Protein AF-A0A935NGC7-F1 (afdb_monomer)

Nearest PDB structures (foldseek):
  4u3q-assembly1_A  TM=6.939E-01  e=1.570E-02  Treponema pallidum subsp. pallidum str. Nichols
  1bj7-assembly1_A  TM=5.584E-01  e=5.038E-03  Bos taurus
  4ki3-assembly1_D  TM=4.157E-01  e=8.021E-03  Yersinia pestis biovar Medievalis str. Harbin 35
  1ftp-assembly1_B  TM=4.374E-01  e=3.308E-01  Schistocerca gregaria
  4o49-assembly1_A  TM=3.719E-01  e=2.481E+00  Actinobacillus pleuropneumoniae

pLDDT: mean 74.49, std 17.51, range [34.44, 94.75]

Secondary structure (DSSP, 8-state):
--HHHHHHHHHGGG---TTS----S---HHHHHHHH-EEEEEEEEEEEEETTEEEEEEEEEEEEEE-TTSEEEEEETTS-EEEEEEEEETTTEEEEEESS-EEEEEEEEE-SSEEEEEEEEEETTEEEEEEEEEEE-

Sequence (137 aa):
MTRILILALLLTLFACKKDDCHIDEVPNYTTFKENIIGSWVFNENRKDYEDGVLDQEYNFSGTVIFDSNNIFKIIYTKKDTMKGKWFHQYNPQIVLVDFSNFFVFTVLENSKERQEWFFEDTDFGEHSKYKWVLTKQ

Mean predicted aligned error: 10.27 Å

Foldseek 3Di:
DPPVVVVVVVLVPPPDPPVVDPAPDDDPVVVQLVLQAAKKKKWKWKFKDALNHTDDIDIWIFMWHAHPVQKIWTQTPVGDIFIFGWDADPRGKIWTDTVVDTFIWHWPDTDSFWTKIWGWDDDDRMIMIMIMIIGHD

Radius of gyration: 15.29 Å; Cα contacts (8 Å, |Δi|>4): 260; chains: 1; bounding box: 33×36×35 Å

Structure (mmCIF, N/CA/C/O backbone):
data_AF-A0A935NGC7-F1
#
_entry.id   AF-A0A935NGC7-F1
#
loop_
_atom_site.group_PDB
_atom_site.id
_atom_site.type_symbol
_atom_site.label_atom_id
_atom_site.label_alt_id
_atom_site.label_comp_id
_atom_site.label_asym_id
_atom_site.label_entity_id
_atom_site.label_seq_id
_atom_site.pdbx_PDB_ins_code
_atom_site.Cartn_x
_atom_site.Cartn_y
_atom_site.Cartn_z
_atom_site.occupancy
_atom_site.B_iso_or_equiv
_atom_site.auth_seq_id
_atom_site.auth_comp_id
_atom_site.auth_asym_id
_atom_site.auth_atom_id
_atom_site.pdbx_PDB_model_num
ATOM 1 N N . MET A 1 1 ? -14.952 -23.008 -10.725 1.00 43.03 1 MET A N 1
ATOM 2 C CA . MET A 1 1 ? -14.456 -22.945 -9.327 1.00 43.03 1 MET A CA 1
ATOM 3 C C . MET A 1 1 ? -12.928 -23.094 -9.207 1.00 43.03 1 MET A C 1
ATOM 5 O O . MET A 1 1 ? -12.424 -23.265 -8.110 1.00 43.03 1 MET A O 1
ATOM 9 N N . THR A 1 2 ? -12.166 -22.944 -10.297 1.00 40.94 2 THR A N 1
ATOM 10 C CA . THR A 1 2 ? -10.718 -23.244 -10.354 1.00 40.94 2 THR A CA 1
ATOM 11 C C . THR A 1 2 ? -9.797 -22.040 -10.105 1.00 40.94 2 THR A C 1
ATOM 13 O O . THR A 1 2 ? -8.605 -22.221 -9.898 1.00 40.94 2 THR A O 1
ATOM 16 N N . ARG A 1 3 ? -10.326 -20.805 -10.096 1.00 39.16 3 ARG A N 1
ATOM 17 C CA . ARG A 1 3 ? -9.512 -19.575 -9.974 1.00 39.16 3 ARG A CA 1
ATOM 18 C C . ARG A 1 3 ? -9.018 -19.283 -8.550 1.00 39.16 3 ARG A C 1
ATOM 20 O O . ARG A 1 3 ? -7.966 -18.685 -8.392 1.00 39.16 3 ARG A O 1
ATOM 27 N N . ILE A 1 4 ? -9.739 -19.735 -7.522 1.00 45.81 4 ILE A N 1
ATOM 28 C CA . ILE A 1 4 ? -9.380 -19.476 -6.114 1.00 45.81 4 ILE A CA 1
ATOM 29 C C . ILE A 1 4 ? -8.209 -20.368 -5.666 1.00 45.81 4 ILE A C 1
ATOM 31 O O . ILE A 1 4 ? -7.369 -19.933 -4.886 1.00 45.81 4 ILE A O 1
ATOM 35 N N . LEU A 1 5 ? -8.113 -21.593 -6.201 1.00 35.09 5 LEU A N 1
ATOM 36 C CA . LEU A 1 5 ? -7.055 -22.538 -5.827 1.00 35.09 5 LEU A CA 1
ATOM 37 C C . LEU A 1 5 ? -5.669 -22.102 -6.325 1.00 35.09 5 LEU A C 1
ATOM 39 O O . LEU A 1 5 ? -4.689 -22.267 -5.611 1.00 35.09 5 LEU A O 1
ATOM 43 N N . ILE A 1 6 ? -5.596 -21.519 -7.526 1.00 44.41 6 ILE A N 1
ATOM 44 C CA . ILE A 1 6 ? -4.336 -21.015 -8.100 1.00 44.41 6 ILE A CA 1
ATOM 45 C C . ILE A 1 6 ? -3.842 -19.796 -7.309 1.00 44.41 6 ILE A C 1
ATOM 47 O O . ILE A 1 6 ? -2.649 -19.683 -7.044 1.00 44.41 6 ILE A O 1
ATOM 51 N N . LEU A 1 7 ? -4.769 -18.942 -6.853 1.00 41.34 7 LEU A N 1
ATOM 52 C CA . LEU A 1 7 ? -4.454 -17.792 -6.004 1.00 41.34 7 LEU A CA 1
ATOM 53 C C . LEU A 1 7 ? -3.811 -18.235 -4.679 1.00 41.34 7 LEU A C 1
ATOM 55 O O . LEU A 1 7 ? -2.799 -17.681 -4.275 1.00 41.34 7 LEU A O 1
ATOM 59 N N . ALA A 1 8 ? -4.356 -19.272 -4.032 1.00 41.12 8 ALA A N 1
ATOM 60 C CA . ALA A 1 8 ? -3.799 -19.822 -2.794 1.00 41.12 8 ALA A CA 1
ATOM 61 C C . ALA A 1 8 ? -2.410 -20.457 -2.986 1.00 41.12 8 ALA A C 1
ATOM 63 O O . ALA A 1 8 ? -1.562 -20.363 -2.100 1.00 41.12 8 ALA A O 1
ATOM 64 N N . LEU A 1 9 ? -2.169 -21.086 -4.141 1.00 34.44 9 LEU A N 1
ATOM 65 C CA . LEU A 1 9 ? -0.903 -21.755 -4.439 1.00 34.44 9 LEU A CA 1
ATOM 66 C C . LEU A 1 9 ? 0.236 -20.751 -4.696 1.00 34.44 9 LEU A C 1
ATOM 68 O O . LEU A 1 9 ? 1.342 -20.946 -4.197 1.00 34.44 9 LEU A O 1
ATOM 72 N N . LEU A 1 10 ? -0.044 -19.653 -5.409 1.00 46.22 10 LEU A N 1
ATOM 73 C CA . LEU A 1 10 ? 0.927 -18.580 -5.670 1.00 46.22 10 LEU A CA 1
ATOM 74 C C . LEU A 1 10 ? 1.367 -17.864 -4.391 1.00 46.22 10 LEU A C 1
ATOM 76 O O . LEU A 1 10 ? 2.543 -17.545 -4.249 1.00 46.22 10 LEU A O 1
ATOM 80 N N . LEU A 1 11 ? 0.456 -17.693 -3.428 1.00 45.00 11 LEU A N 1
ATOM 81 C CA . LEU A 1 11 ? 0.783 -17.101 -2.132 1.00 45.00 11 LEU A CA 1
ATOM 82 C C . LEU A 1 11 ? 1.897 -17.911 -1.441 1.00 45.00 11 LEU A C 1
ATOM 84 O O . LEU A 1 11 ? 2.874 -17.341 -0.970 1.00 45.00 11 LEU A O 1
ATOM 88 N N . THR A 1 12 ? 1.851 -19.244 -1.454 1.00 44.91 12 THR A N 1
ATOM 89 C CA . THR A 1 12 ? 2.867 -20.054 -0.751 1.00 44.91 12 THR A CA 1
ATOM 90 C C . THR A 1 12 ? 4.290 -19.984 -1.326 1.00 44.91 12 THR A C 1
ATOM 92 O O . THR A 1 12 ? 5.226 -20.380 -0.634 1.00 44.91 12 THR A O 1
ATOM 95 N N . LEU A 1 13 ? 4.482 -19.471 -2.549 1.00 42.22 13 LEU A N 1
ATOM 96 C CA . LEU A 1 13 ? 5.776 -19.491 -3.246 1.00 42.22 13 LEU A CA 1
ATOM 97 C C . LEU A 1 13 ? 6.674 -18.270 -2.971 1.00 42.22 13 LEU A C 1
ATOM 99 O O . LEU A 1 13 ? 7.859 -18.329 -3.280 1.00 42.22 13 LEU A O 1
ATOM 103 N N . PHE A 1 14 ? 6.157 -17.211 -2.336 1.00 47.59 14 PHE A N 1
ATOM 104 C CA . PHE A 1 14 ? 6.915 -15.985 -2.019 1.00 47.59 14 PHE A CA 1
ATOM 105 C C . PHE A 1 14 ? 7.267 -15.829 -0.531 1.00 47.59 14 PHE A C 1
ATOM 107 O O . PHE A 1 14 ? 7.637 -14.745 -0.076 1.00 47.59 14 PHE A O 1
ATOM 114 N N . ALA A 1 15 ? 7.182 -16.914 0.244 1.00 45.06 15 ALA A N 1
ATOM 115 C CA . ALA A 1 15 ? 7.689 -16.932 1.610 1.00 45.06 15 ALA A CA 1
ATOM 116 C C . ALA A 1 15 ? 9.226 -16.894 1.577 1.00 45.06 15 ALA A C 1
ATOM 118 O O . ALA A 1 15 ? 9.885 -17.901 1.310 1.00 45.06 15 ALA A O 1
ATOM 119 N N . CYS A 1 16 ? 9.789 -15.710 1.815 1.00 43.09 16 CYS A N 1
ATOM 120 C CA . CYS A 1 16 ? 11.228 -15.513 1.913 1.00 43.09 16 CYS A CA 1
ATOM 121 C C . CYS A 1 16 ? 11.820 -16.454 2.978 1.00 43.09 16 CYS A C 1
ATOM 123 O O . CYS A 1 16 ? 11.224 -16.666 4.042 1.00 43.09 16 CYS A O 1
ATOM 125 N N . LYS A 1 17 ? 12.982 -17.054 2.696 1.00 44.19 17 LYS A N 1
ATOM 126 C CA . LYS A 1 17 ? 13.678 -17.884 3.683 1.00 44.19 17 LYS A CA 1
ATOM 127 C C . LYS A 1 17 ? 14.135 -16.990 4.833 1.00 44.19 17 LYS A C 1
ATOM 129 O O . LYS A 1 17 ? 14.710 -15.930 4.624 1.00 44.19 17 LYS A O 1
ATOM 134 N N . LYS A 1 18 ? 13.890 -17.479 6.047 1.00 40.38 18 LYS A N 1
ATOM 135 C CA . LYS A 1 18 ? 14.166 -16.844 7.343 1.00 40.38 18 LYS A CA 1
ATOM 136 C C . LYS A 1 18 ? 15.554 -16.188 7.465 1.00 40.38 18 LYS A C 1
ATOM 138 O O . LYS A 1 18 ? 15.693 -15.245 8.232 1.00 40.38 18 LYS A O 1
ATOM 143 N N . ASP A 1 19 ? 16.545 -16.668 6.720 1.00 44.75 19 ASP A N 1
ATOM 144 C CA . ASP A 1 19 ? 17.936 -16.219 6.829 1.00 44.75 19 ASP A CA 1
ATOM 145 C C . ASP 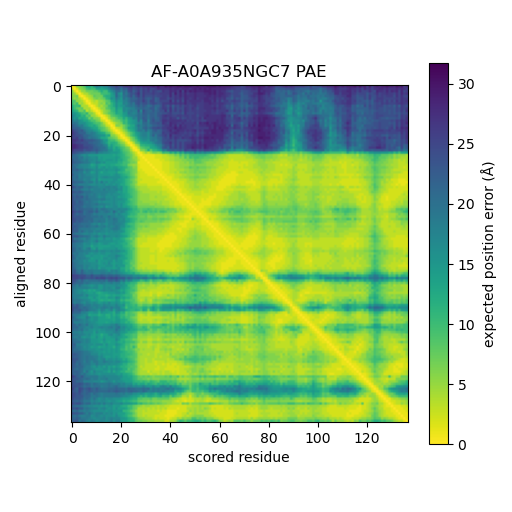A 1 19 ? 18.259 -14.958 5.993 1.00 44.75 19 ASP A C 1
ATOM 147 O O . ASP A 1 19 ? 19.254 -14.301 6.281 1.00 44.75 19 ASP A O 1
ATOM 151 N N . ASP A 1 20 ? 17.402 -14.563 5.037 1.00 46.78 20 ASP A N 1
ATOM 152 C CA . ASP A 1 20 ? 17.581 -13.358 4.194 1.00 46.78 20 ASP A CA 1
ATOM 153 C C . ASP A 1 20 ? 16.704 -12.166 4.634 1.00 46.78 20 ASP A C 1
ATOM 155 O O . ASP A 1 20 ? 16.739 -11.085 4.045 1.00 46.78 20 ASP A O 1
ATOM 159 N N . CYS A 1 21 ? 15.900 -12.338 5.685 1.00 44.06 21 CYS A N 1
ATOM 160 C CA . CYS A 1 21 ? 15.044 -11.294 6.241 1.00 44.06 21 CYS A CA 1
ATOM 161 C C . CYS A 1 21 ? 15.424 -11.027 7.699 1.00 44.06 21 CYS A C 1
ATOM 163 O O . CYS A 1 21 ? 14.985 -11.731 8.605 1.00 44.06 21 CYS A O 1
ATOM 165 N N . HIS A 1 22 ? 16.203 -9.969 7.945 1.00 41.62 22 HIS A N 1
ATOM 166 C CA . HIS A 1 22 ? 16.249 -9.333 9.265 1.00 41.62 22 HIS A CA 1
ATOM 167 C C . HIS A 1 22 ? 14.917 -8.627 9.512 1.00 41.62 22 HIS A C 1
ATOM 169 O O . HIS A 1 22 ? 14.774 -7.429 9.289 1.00 41.62 22 HIS A O 1
ATOM 175 N N . ILE A 1 23 ? 13.911 -9.402 9.897 1.00 48.84 23 ILE A N 1
ATOM 176 C CA . ILE A 1 23 ? 12.594 -8.897 10.250 1.00 48.84 23 ILE A CA 1
ATOM 177 C C . ILE A 1 23 ? 12.283 -9.465 11.626 1.00 48.84 23 ILE A C 1
ATOM 179 O O . ILE A 1 23 ? 12.020 -10.661 11.778 1.00 48.84 23 ILE A O 1
ATOM 183 N N . ASP A 1 24 ? 12.390 -8.586 12.619 1.00 43.50 24 ASP A N 1
ATOM 184 C CA . ASP A 1 24 ? 12.021 -8.854 14.000 1.00 43.50 24 ASP A CA 1
ATOM 185 C C . ASP A 1 24 ? 10.595 -9.421 14.088 1.00 43.50 24 ASP A C 1
ATOM 187 O O . ASP A 1 24 ? 9.710 -9.146 13.274 1.00 43.50 24 ASP A O 1
ATOM 191 N N . GLU A 1 25 ? 10.418 -10.280 15.082 1.00 47.66 25 GLU A N 1
ATOM 192 C CA . GLU A 1 25 ? 9.278 -11.154 15.315 1.00 47.66 25 GLU A CA 1
ATOM 193 C C . GLU A 1 25 ? 7.901 -10.495 15.088 1.00 47.66 25 GLU A C 1
ATOM 195 O O . GLU A 1 25 ? 7.571 -9.460 15.658 1.00 47.66 25 GLU A O 1
ATOM 200 N N . VAL A 1 26 ? 7.091 -11.169 14.261 1.00 50.06 26 VAL A N 1
ATOM 201 C CA . VAL A 1 26 ? 5.620 -11.126 14.143 1.00 50.06 26 VAL A CA 1
ATOM 202 C C . VAL A 1 26 ? 4.950 -9.882 14.774 1.00 50.06 26 VAL A C 1
ATOM 204 O O . VAL A 1 26 ? 4.563 -9.921 15.948 1.00 50.06 26 VAL A O 1
ATOM 207 N N . PRO A 1 27 ? 4.660 -8.807 14.016 1.00 56.34 27 PRO A N 1
ATOM 208 C CA . PRO A 1 27 ? 3.641 -7.864 14.456 1.00 56.34 27 PRO A CA 1
ATOM 209 C C . PRO A 1 27 ? 2.312 -8.618 14.605 1.00 56.34 27 PRO A C 1
ATOM 211 O O . PRO A 1 27 ? 1.845 -9.267 13.669 1.00 56.34 27 PR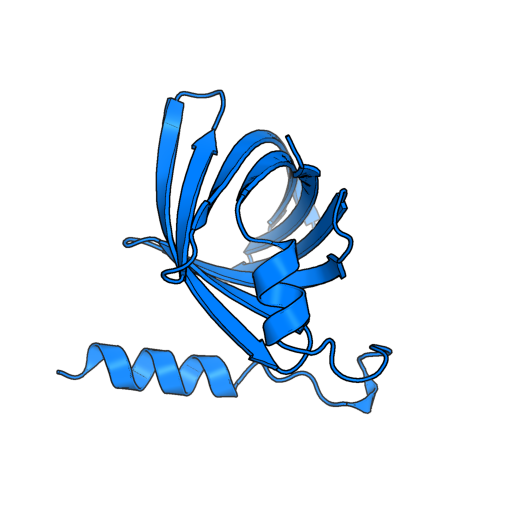O A O 1
ATOM 214 N N . ASN A 1 28 ? 1.698 -8.551 15.790 1.00 72.56 28 ASN A N 1
ATOM 215 C CA . ASN A 1 28 ? 0.363 -9.096 16.039 1.00 72.56 28 ASN A CA 1
ATOM 216 C C . ASN A 1 28 ? -0.595 -8.621 14.929 1.00 72.56 28 ASN A C 1
ATOM 218 O O . ASN A 1 28 ? -0.851 -7.420 14.818 1.00 72.56 28 ASN A O 1
ATOM 222 N N . TYR A 1 29 ? -1.121 -9.551 14.119 1.00 74.75 29 TYR A N 1
ATOM 223 C CA . TYR A 1 29 ? -1.992 -9.231 12.981 1.00 74.75 29 TYR A CA 1
ATOM 224 C C . TYR A 1 29 ? -3.178 -8.348 13.388 1.00 74.75 29 TYR A C 1
ATOM 226 O O . TYR A 1 29 ? -3.561 -7.451 12.641 1.00 74.75 29 TYR A O 1
ATOM 234 N N . THR A 1 30 ? -3.725 -8.549 14.588 1.00 80.06 30 THR A N 1
ATOM 235 C CA . THR A 1 30 ? -4.821 -7.733 15.119 1.00 80.06 30 THR A CA 1
ATOM 236 C C . THR A 1 30 ? -4.381 -6.286 15.326 1.00 80.06 30 THR A C 1
ATOM 238 O O . THR A 1 30 ? -5.023 -5.378 14.809 1.00 80.06 30 THR A O 1
ATOM 241 N N . THR A 1 31 ? -3.247 -6.063 15.994 1.00 80.19 31 THR A N 1
ATOM 242 C CA . THR A 1 31 ? -2.681 -4.719 16.204 1.00 80.19 31 THR A CA 1
ATOM 243 C C . THR A 1 31 ? -2.309 -4.054 14.881 1.00 80.19 31 THR A C 1
ATOM 245 O O . THR A 1 31 ? -2.570 -2.871 14.682 1.00 80.19 31 THR A O 1
ATOM 248 N N . PHE A 1 32 ? -1.738 -4.817 13.946 1.00 80.62 32 PHE A N 1
ATOM 249 C CA . PHE A 1 32 ? -1.465 -4.340 12.595 1.00 80.62 32 PHE A CA 1
ATOM 250 C C . PHE A 1 32 ? -2.756 -3.881 11.900 1.00 80.62 32 PHE A C 1
ATOM 252 O O . PHE A 1 32 ? -2.838 -2.745 11.436 1.00 80.62 32 PHE A O 1
ATOM 259 N N . LYS A 1 33 ? -3.785 -4.736 11.884 1.00 83.06 33 LYS A N 1
ATOM 260 C CA . LYS A 1 33 ? -5.080 -4.445 11.263 1.00 83.06 33 LYS A CA 1
ATOM 261 C C . LYS A 1 33 ? -5.724 -3.198 11.869 1.00 83.06 33 LYS A C 1
ATOM 263 O O . LYS A 1 33 ? -6.202 -2.344 11.130 1.00 83.06 33 LYS A O 1
ATOM 268 N N . GLU A 1 34 ? -5.715 -3.073 13.192 1.00 86.31 34 GLU A N 1
ATOM 269 C CA . GLU A 1 34 ? -6.230 -1.895 13.896 1.00 86.31 34 GLU A CA 1
ATOM 270 C C . GLU A 1 34 ? -5.479 -0.615 13.518 1.00 86.31 34 GLU A C 1
ATOM 272 O O . GLU A 1 34 ? -6.105 0.430 13.329 1.00 86.31 34 GLU A O 1
ATOM 277 N N . ASN A 1 35 ? -4.155 -0.690 13.362 1.00 87.00 35 ASN A N 1
ATOM 278 C CA . ASN A 1 35 ? -3.357 0.466 12.976 1.00 87.00 35 ASN A CA 1
ATOM 279 C C . ASN A 1 35 ? -3.694 0.935 11.562 1.00 87.00 35 ASN A C 1
ATOM 281 O O . ASN A 1 35 ? -3.878 2.139 11.378 1.00 87.00 35 ASN A O 1
ATOM 285 N N . ILE A 1 36 ? -3.816 0.018 10.595 1.00 86.38 36 ILE A N 1
ATOM 286 C CA . ILE A 1 36 ? -3.991 0.379 9.181 1.00 86.38 36 ILE A CA 1
ATOM 287 C C . ILE A 1 36 ? -5.410 0.801 8.799 1.00 86.38 36 ILE A C 1
ATOM 289 O O . ILE A 1 36 ? -5.573 1.502 7.803 1.00 86.38 36 ILE A O 1
ATOM 293 N N . ILE A 1 37 ? -6.440 0.427 9.563 1.00 90.81 37 ILE A N 1
ATOM 294 C CA . ILE A 1 37 ? -7.812 0.875 9.285 1.00 90.81 37 ILE A CA 1
ATOM 295 C C . ILE A 1 37 ? -7.876 2.407 9.357 1.00 90.81 37 ILE A C 1
ATOM 297 O O . ILE A 1 37 ? -7.423 3.027 10.326 1.00 90.81 37 ILE A O 1
ATOM 301 N N . GLY A 1 38 ? -8.460 3.020 8.328 1.00 92.69 38 GLY A N 1
ATOM 302 C CA . GLY A 1 38 ? -8.621 4.467 8.223 1.00 92.69 38 GLY A CA 1
ATOM 303 C C . GLY A 1 38 ? -8.313 5.022 6.836 1.00 92.69 38 GLY A C 1
ATOM 304 O O . GLY A 1 38 ? -8.150 4.281 5.865 1.00 92.69 38 GLY A O 1
ATOM 305 N N . SER A 1 39 ? -8.263 6.352 6.767 1.00 94.50 39 SER A N 1
ATOM 306 C CA . SER A 1 39 ? -7.880 7.112 5.578 1.00 94.50 39 SER A CA 1
ATOM 307 C C . SER A 1 39 ? -6.421 7.539 5.686 1.00 94.50 39 SER A C 1
ATOM 309 O O . SER A 1 39 ? -5.993 8.049 6.724 1.00 94.50 39 SER A O 1
ATOM 311 N N . TRP A 1 40 ? -5.671 7.341 4.609 1.00 94.75 40 TRP A N 1
ATOM 312 C CA . TRP A 1 40 ? -4.250 7.641 4.525 1.00 94.75 40 TRP A CA 1
ATOM 313 C C . TRP A 1 40 ? -3.967 8.443 3.271 1.00 94.75 40 TRP A C 1
ATOM 315 O O . TRP A 1 40 ? -4.444 8.101 2.189 1.00 94.75 40 TRP A O 1
ATOM 325 N N . VAL A 1 41 ? -3.141 9.473 3.395 1.00 94.25 41 VAL A N 1
ATOM 326 C CA . VAL A 1 41 ? -2.503 10.089 2.231 1.00 94.25 41 VAL A CA 1
ATOM 327 C C . VAL A 1 41 ? -1.276 9.261 1.896 1.00 94.25 41 VAL A C 1
ATOM 329 O O . VAL A 1 41 ? -0.478 8.980 2.788 1.00 94.25 41 VAL A O 1
ATOM 332 N N . PHE A 1 42 ? -1.121 8.878 0.632 1.00 91.44 42 PHE A N 1
ATOM 333 C CA . PHE A 1 42 ? 0.079 8.192 0.168 1.00 91.44 42 PHE A CA 1
ATOM 334 C C . PHE A 1 42 ? 0.857 9.062 -0.809 1.00 91.44 42 PHE A C 1
ATOM 336 O O . PHE A 1 42 ? 0.275 9.770 -1.636 1.00 91.44 42 PHE A O 1
ATOM 343 N N . ASN A 1 43 ? 2.177 8.964 -0.712 1.00 90.94 43 ASN A N 1
ATOM 344 C CA . ASN A 1 43 ? 3.100 9.374 -1.757 1.00 90.94 43 ASN A CA 1
ATOM 345 C C . ASN A 1 43 ? 3.836 8.131 -2.244 1.00 90.94 43 ASN A C 1
ATOM 347 O O . ASN A 1 43 ? 4.352 7.355 -1.438 1.00 90.94 43 ASN A O 1
ATOM 351 N N . GLU A 1 44 ? 3.862 7.955 -3.555 1.00 87.50 44 GLU A N 1
ATOM 352 C CA . GLU A 1 44 ? 4.485 6.834 -4.239 1.00 87.50 44 GLU A CA 1
ATOM 353 C C . GLU A 1 44 ? 5.584 7.355 -5.152 1.00 87.50 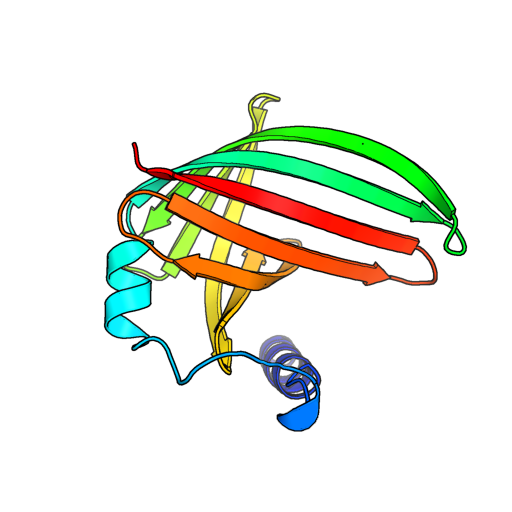44 GLU A C 1
ATOM 3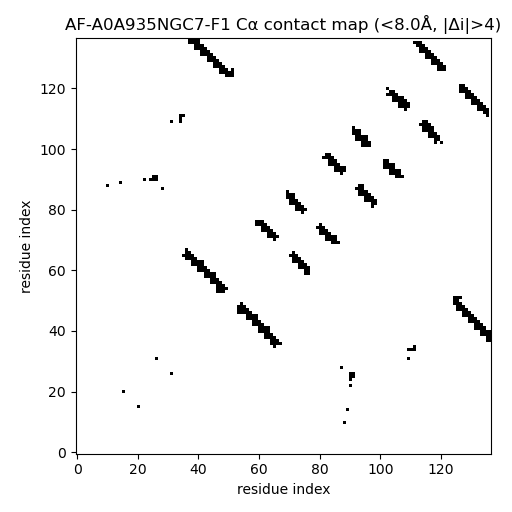55 O O . GLU A 1 44 ? 5.353 8.234 -5.985 1.00 87.50 44 GLU A O 1
ATOM 360 N N . ASN A 1 45 ? 6.761 6.760 -5.014 1.00 87.44 45 ASN A N 1
ATOM 361 C CA . ASN A 1 45 ? 7.817 6.852 -6.005 1.00 87.44 45 ASN A CA 1
ATOM 362 C C . ASN A 1 45 ? 7.942 5.484 -6.680 1.00 87.44 45 ASN A C 1
ATOM 364 O O . ASN A 1 45 ? 8.216 4.492 -5.999 1.00 87.44 45 ASN A O 1
ATOM 368 N N . ARG A 1 46 ? 7.682 5.453 -7.987 1.00 88.00 46 ARG A N 1
ATOM 369 C CA .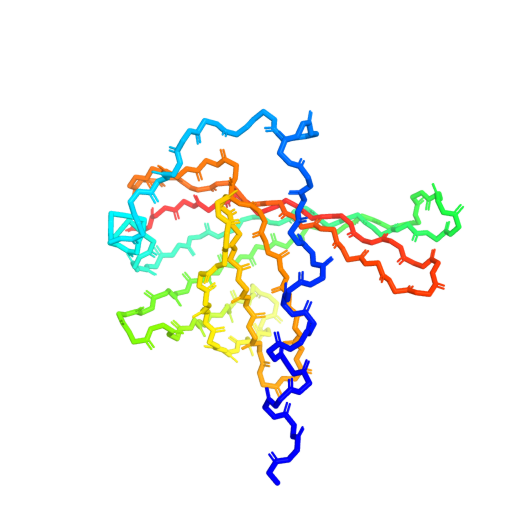 ARG A 1 46 ? 7.728 4.273 -8.852 1.00 88.00 46 ARG A CA 1
ATOM 370 C C . ARG A 1 46 ? 8.942 4.378 -9.759 1.00 88.00 46 ARG A C 1
ATOM 372 O O . ARG A 1 46 ? 9.122 5.406 -10.408 1.00 88.00 46 ARG A O 1
ATOM 379 N N . LYS A 1 47 ? 9.728 3.312 -9.830 1.00 88.00 47 LYS A N 1
ATOM 380 C CA . LYS A 1 47 ? 10.884 3.183 -10.714 1.00 88.00 47 LYS A CA 1
ATOM 381 C C . LYS A 1 47 ? 10.732 1.934 -11.556 1.00 88.00 47 LYS A C 1
ATOM 383 O O . LYS A 1 47 ? 10.713 0.840 -10.994 1.00 88.00 47 LYS A O 1
ATOM 388 N N . ASP A 1 48 ? 10.677 2.115 -12.864 1.00 87.94 48 ASP A N 1
ATOM 389 C CA . ASP A 1 48 ? 10.510 1.038 -13.830 1.00 87.94 48 ASP A CA 1
ATOM 390 C C . ASP A 1 48 ? 11.853 0.784 -14.506 1.00 87.94 48 ASP A C 1
ATOM 392 O O . ASP A 1 48 ? 12.545 1.713 -14.932 1.00 87.94 48 ASP A O 1
ATOM 396 N N . TYR A 1 49 ? 12.240 -0.483 -14.542 1.00 85.25 49 TYR A N 1
ATOM 397 C CA . TYR A 1 49 ? 13.504 -0.952 -15.073 1.00 85.25 49 TYR A CA 1
ATOM 398 C C . TYR A 1 49 ? 13.240 -1.904 -16.235 1.00 85.25 49 TYR A C 1
ATOM 400 O O . TYR A 1 49 ? 12.465 -2.849 -16.091 1.00 85.25 49 TYR A O 1
ATOM 408 N N . GLU A 1 50 ? 13.947 -1.694 -17.339 1.00 86.75 50 GLU A N 1
ATOM 409 C CA . GLU A 1 50 ? 13.972 -2.574 -18.507 1.00 86.75 50 GLU A CA 1
ATOM 410 C C . GLU A 1 50 ? 15.390 -3.149 -18.624 1.00 86.75 50 GLU A C 1
ATOM 412 O O . GLU A 1 50 ? 16.378 -2.416 -18.516 1.00 86.75 50 GLU A O 1
ATOM 417 N N . ASP A 1 51 ? 15.515 -4.476 -18.730 1.00 85.38 51 ASP A N 1
ATOM 418 C CA . ASP A 1 51 ? 16.807 -5.185 -18.770 1.00 85.38 51 ASP A CA 1
ATOM 419 C C . ASP A 1 51 ? 17.766 -4.822 -17.609 1.00 85.38 51 ASP A C 1
ATOM 421 O O . ASP A 1 51 ? 18.994 -4.825 -17.734 1.00 85.38 51 ASP A O 1
ATOM 425 N N . GLY A 1 52 ? 17.201 -4.498 -16.440 1.00 81.50 52 GLY A N 1
ATOM 426 C CA . GLY A 1 52 ? 17.946 -4.117 -15.236 1.00 81.50 52 GLY A CA 1
ATOM 427 C C . GLY A 1 52 ? 18.475 -2.676 -15.225 1.00 81.50 52 GLY A C 1
ATOM 428 O O . GLY A 1 52 ? 19.154 -2.285 -14.271 1.00 81.50 52 GLY A O 1
ATOM 429 N N . VAL A 1 53 ? 18.154 -1.869 -16.237 1.00 86.12 53 VAL A N 1
ATOM 430 C CA . VAL A 1 53 ? 18.485 -0.441 -16.314 1.00 86.12 53 VAL A CA 1
ATOM 431 C C . VAL A 1 53 ? 17.240 0.379 -15.993 1.00 86.12 53 VAL A C 1
ATOM 433 O O . VAL A 1 53 ? 16.151 0.045 -16.440 1.00 86.12 53 VAL A O 1
ATOM 436 N N . LEU A 1 54 ? 17.386 1.444 -15.195 1.00 88.06 54 LEU A N 1
ATOM 437 C CA . LEU A 1 54 ? 16.277 2.357 -14.903 1.00 88.06 54 LEU A CA 1
ATOM 438 C C . LEU A 1 54 ? 15.833 3.032 -16.204 1.00 88.06 54 LEU A C 1
ATOM 440 O O . LEU A 1 54 ? 16.600 3.818 -16.761 1.00 88.06 54 LEU A O 1
ATOM 444 N N . ASP A 1 55 ? 14.611 2.747 -16.639 1.00 90.69 55 ASP A N 1
ATOM 445 C CA . ASP A 1 55 ? 14.006 3.363 -17.817 1.00 90.69 55 ASP A CA 1
ATOM 446 C C . ASP A 1 55 ? 13.226 4.620 -17.409 1.00 90.69 55 ASP A C 1
ATOM 448 O O . ASP A 1 55 ? 13.476 5.720 -17.907 1.00 90.69 55 ASP A O 1
ATOM 452 N N . GLN A 1 56 ? 12.320 4.493 -16.431 1.00 89.44 56 GLN A N 1
ATOM 453 C CA . GLN A 1 56 ? 11.385 5.560 -16.063 1.00 89.44 56 GLN A CA 1
ATOM 454 C C . GLN A 1 56 ? 11.222 5.715 -14.549 1.00 89.44 56 GLN A C 1
ATOM 456 O O . GLN A 1 56 ? 11.281 4.756 -13.782 1.00 89.44 56 GLN A O 1
ATOM 461 N N . GLU A 1 57 ? 10.968 6.952 -14.111 1.00 91.56 57 GLU A N 1
ATOM 462 C CA . GLU A 1 57 ? 10.626 7.276 -12.725 1.00 91.56 57 GLU A CA 1
ATOM 463 C C . GLU A 1 57 ? 9.368 8.148 -12.674 1.00 91.56 57 GLU A C 1
ATOM 465 O O . GLU A 1 57 ? 9.253 9.171 -13.355 1.00 91.56 57 GLU A O 1
ATOM 470 N N . TYR A 1 58 ? 8.427 7.751 -11.824 1.00 87.69 58 TYR A N 1
ATOM 471 C CA . TYR A 1 58 ? 7.138 8.400 -11.656 1.00 87.69 58 TYR A CA 1
ATOM 472 C C . TYR A 1 58 ? 6.884 8.744 -10.196 1.00 87.69 58 TYR A C 1
ATOM 474 O O . TYR A 1 58 ? 7.238 8.001 -9.283 1.00 87.69 58 TYR A O 1
ATOM 482 N N . ASN A 1 59 ? 6.197 9.864 -9.983 1.00 89.19 59 ASN A N 1
ATOM 483 C CA . ASN A 1 59 ? 5.713 10.258 -8.668 1.00 89.19 59 ASN A CA 1
ATOM 484 C C . ASN A 1 59 ? 4.188 10.334 -8.696 1.00 89.19 59 ASN A C 1
ATOM 486 O O . ASN A 1 59 ? 3.603 11.069 -9.501 1.00 89.19 59 ASN A O 1
ATOM 490 N N . PHE A 1 60 ? 3.553 9.583 -7.802 1.00 87.12 60 PHE A N 1
ATOM 491 C CA . PHE A 1 60 ? 2.111 9.585 -7.613 1.00 87.12 60 PHE A CA 1
ATOM 492 C C . PHE A 1 60 ? 1.768 9.992 -6.188 1.00 87.12 60 PHE A C 1
ATOM 494 O O . PHE A 1 60 ? 2.536 9.810 -5.245 1.00 87.12 60 PHE A O 1
ATOM 501 N N . SER A 1 61 ? 0.577 10.549 -6.033 1.00 91.31 61 SER A N 1
ATOM 502 C CA . SER A 1 61 ? 0.003 10.817 -4.727 1.00 91.31 61 SER A CA 1
ATOM 503 C C . SER A 1 61 ? -1.501 10.643 -4.775 1.00 91.31 61 SER A C 1
ATOM 505 O O . SER A 1 61 ? -2.146 10.779 -5.829 1.00 91.31 61 SER A O 1
ATOM 507 N N . GLY A 1 62 ? -2.068 10.356 -3.615 1.00 92.31 62 GLY A N 1
ATOM 508 C CA . GLY A 1 62 ? -3.496 10.170 -3.491 1.00 92.31 62 GLY A CA 1
ATOM 509 C C . GLY A 1 62 ? -3.914 9.798 -2.084 1.00 92.31 62 GLY A C 1
ATOM 510 O O . GLY A 1 62 ? -3.209 10.045 -1.105 1.00 92.31 62 GLY A O 1
ATOM 511 N N . THR A 1 63 ? -5.085 9.185 -1.999 1.00 93.25 63 THR A N 1
ATOM 512 C CA . THR A 1 63 ? -5.646 8.691 -0.745 1.00 93.25 63 THR A CA 1
ATOM 513 C C . THR A 1 63 ? -5.917 7.203 -0.860 1.00 93.25 63 THR A C 1
ATOM 515 O O . THR A 1 63 ? -6.504 6.761 -1.847 1.00 93.25 63 THR A O 1
ATOM 518 N N . VAL A 1 64 ? -5.535 6.438 0.157 1.00 91.25 64 VAL A N 1
ATOM 519 C CA . VAL A 1 64 ? -5.970 5.054 0.326 1.00 91.25 64 VAL A CA 1
ATOM 520 C C . VAL A 1 64 ? -6.827 4.935 1.578 1.00 91.25 64 VAL A C 1
ATOM 522 O O . VAL A 1 64 ? -6.521 5.500 2.624 1.00 91.25 64 VAL A O 1
ATOM 525 N N . ILE A 1 65 ? -7.940 4.225 1.454 1.00 92.94 65 ILE A N 1
ATOM 526 C CA . ILE A 1 65 ? -8.878 3.981 2.546 1.00 92.94 65 ILE A CA 1
ATOM 527 C C . ILE A 1 65 ? -8.908 2.480 2.790 1.00 92.94 65 ILE A C 1
ATOM 529 O O . ILE A 1 65 ? -9.289 1.742 1.881 1.00 92.94 65 ILE A O 1
ATOM 533 N N . PHE A 1 66 ? -8.542 2.048 3.996 1.00 91.38 66 PHE A N 1
ATOM 534 C CA . PHE A 1 66 ? -8.662 0.662 4.454 1.00 91.38 66 PHE A CA 1
ATOM 535 C C . PHE A 1 66 ? -9.831 0.542 5.425 1.00 91.38 66 PHE A C 1
ATOM 537 O O . PHE A 1 66 ? -9.876 1.244 6.438 1.00 91.38 66 PHE A O 1
ATOM 544 N N . ASP A 1 67 ? -10.771 -0.353 5.131 1.00 91.75 67 ASP A N 1
ATOM 545 C CA . ASP A 1 67 ? -11.912 -0.616 6.004 1.00 91.75 67 ASP A CA 1
ATOM 546 C C . ASP A 1 67 ? -11.712 -1.850 6.905 1.00 91.75 67 ASP A C 1
ATOM 548 O O . ASP A 1 67 ? -10.762 -2.629 6.771 1.00 91.75 67 ASP A O 1
ATOM 552 N N . SER A 1 68 ? -12.638 -2.038 7.847 1.00 89.75 68 SER A N 1
ATOM 553 C CA . SER A 1 68 ? -12.623 -3.157 8.795 1.00 89.75 68 SER A CA 1
ATOM 554 C C . SER A 1 68 ? -12.952 -4.521 8.167 1.00 89.75 68 SER A C 1
ATOM 556 O O . SER A 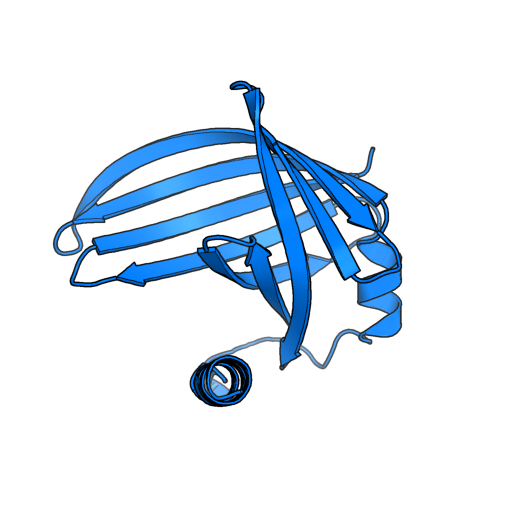1 68 ? -12.630 -5.558 8.759 1.00 89.75 68 SER A O 1
ATOM 558 N N . ASN A 1 69 ? -13.530 -4.536 6.962 1.00 88.88 69 ASN A N 1
ATOM 559 C CA . ASN A 1 69 ? -13.933 -5.723 6.202 1.00 88.88 69 ASN A CA 1
ATOM 560 C C . ASN A 1 69 ? -12.864 -6.184 5.202 1.00 88.88 69 ASN A C 1
ATOM 562 O O . ASN A 1 69 ? -13.140 -7.012 4.331 1.00 88.88 69 ASN A O 1
ATOM 566 N N . ASN A 1 70 ? -11.642 -5.677 5.345 1.00 86.56 70 ASN A N 1
ATOM 567 C CA . ASN A 1 70 ? -10.512 -5.958 4.473 1.00 86.56 70 ASN A CA 1
ATOM 568 C C . ASN A 1 70 ? -10.684 -5.449 3.030 1.00 86.56 70 ASN A C 1
ATOM 570 O O . ASN A 1 70 ? -10.101 -6.003 2.097 1.00 86.56 70 ASN A O 1
ATOM 574 N N . ILE A 1 71 ? -11.484 -4.406 2.825 1.00 90.06 71 ILE A N 1
ATOM 575 C CA . ILE A 1 71 ? -11.629 -3.717 1.543 1.00 90.06 71 ILE A CA 1
ATOM 576 C C . ILE A 1 71 ? -10.719 -2.493 1.560 1.00 90.06 71 ILE A C 1
ATOM 578 O O . ILE A 1 71 ? -10.593 -1.802 2.574 1.00 90.06 71 ILE A O 1
ATOM 582 N N . PHE A 1 72 ? -10.090 -2.221 0.422 1.00 90.81 72 PHE A N 1
ATOM 583 C CA . PHE A 1 72 ? -9.364 -0.981 0.211 1.00 90.81 72 PHE A CA 1
ATOM 584 C C . PHE A 1 72 ? -9.891 -0.222 -1.007 1.00 90.81 72 PHE A C 1
ATOM 586 O O . PHE A 1 72 ? -10.437 -0.801 -1.952 1.00 90.81 72 PHE A O 1
ATOM 593 N N . LYS A 1 73 ? -9.702 1.096 -0.988 1.00 91.56 73 LYS A N 1
ATOM 594 C CA . LYS A 1 73 ? -9.940 1.985 -2.127 1.00 91.56 73 LYS A CA 1
ATOM 595 C C . LYS A 1 73 ? -8.762 2.938 -2.263 1.00 91.56 73 LYS A C 1
ATOM 597 O O . LYS A 1 73 ? -8.477 3.657 -1.313 1.00 91.56 73 LYS A O 1
ATOM 602 N N . ILE A 1 74 ? -8.138 2.978 -3.435 1.00 89.69 74 ILE A N 1
ATOM 603 C CA . ILE A 1 74 ? -7.100 3.951 -3.789 1.00 89.69 74 ILE A CA 1
ATOM 604 C C . ILE A 1 74 ? -7.734 5.001 -4.695 1.00 89.69 74 ILE A C 1
ATOM 606 O O . ILE A 1 74 ? -8.480 4.667 -5.615 1.00 89.69 74 ILE A O 1
ATOM 610 N N . ILE A 1 75 ? -7.460 6.268 -4.419 1.00 90.25 75 ILE A N 1
ATOM 611 C CA . ILE A 1 75 ? -7.913 7.418 -5.194 1.00 90.25 75 ILE A CA 1
ATOM 612 C C . ILE A 1 75 ? -6.664 8.200 -5.579 1.00 90.25 75 ILE A C 1
ATOM 614 O O . ILE A 1 75 ? -6.099 8.909 -4.745 1.00 90.25 75 ILE A O 1
ATOM 618 N N . TYR A 1 76 ? -6.227 8.065 -6.827 1.00 86.81 76 TYR A N 1
ATOM 619 C CA . TYR A 1 76 ? -5.116 8.845 -7.356 1.00 86.81 76 TYR A CA 1
ATOM 620 C C . TYR A 1 76 ? -5.568 10.276 -7.647 1.00 86.81 76 TYR A C 1
ATOM 622 O O . TYR A 1 76 ? -6.672 10.516 -8.145 1.00 86.81 76 TYR A O 1
ATOM 630 N N . THR A 1 77 ? -4.675 11.242 -7.430 1.00 81.19 77 THR A N 1
ATOM 631 C CA . THR A 1 77 ? -4.927 12.660 -7.755 1.00 81.19 77 THR A CA 1
ATOM 632 C C . THR A 1 77 ? -5.291 12.865 -9.236 1.00 81.19 77 THR A C 1
ATOM 634 O O . THR A 1 77 ? -6.027 13.787 -9.582 1.00 81.19 77 THR A O 1
ATOM 637 N N . LYS A 1 78 ? -4.8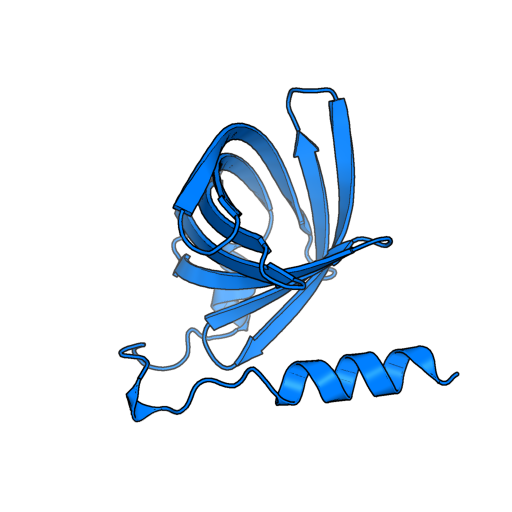50 11.959 -10.122 1.00 71.38 78 LYS A N 1
ATOM 638 C CA . LYS A 1 78 ? -5.144 11.961 -11.567 1.00 71.38 78 LYS A CA 1
ATOM 639 C C . LYS A 1 78 ? -6.505 11.336 -11.954 1.00 71.38 78 LYS A C 1
ATOM 641 O O . LYS A 1 78 ? -6.743 11.116 -13.133 1.00 71.38 78 LYS A O 1
ATOM 646 N N . LYS A 1 79 ? -7.424 11.159 -10.990 1.00 64.75 79 LYS A N 1
ATOM 647 C CA . LYS A 1 79 ? -8.810 10.636 -11.110 1.00 64.75 79 LYS A CA 1
ATOM 648 C C . LYS A 1 79 ? -8.979 9.125 -11.290 1.00 64.75 79 LYS A C 1
ATOM 650 O O . LYS A 1 79 ? -10.123 8.667 -11.312 1.00 64.75 79 LYS A O 1
ATOM 655 N N . ASP A 1 80 ? -7.908 8.345 -11.303 1.00 77.69 80 ASP A N 1
ATOM 656 C CA . ASP A 1 80 ? -8.037 6.890 -11.277 1.00 77.69 80 ASP A CA 1
ATOM 657 C C . ASP A 1 80 ? -8.422 6.407 -9.877 1.00 77.69 80 ASP A C 1
ATOM 659 O O . ASP A 1 80 ? -7.882 6.848 -8.859 1.00 77.69 80 ASP A O 1
ATOM 663 N N . THR A 1 81 ? -9.416 5.523 -9.819 1.00 82.75 81 THR A N 1
ATOM 664 C CA . THR A 1 81 ? -9.861 4.894 -8.575 1.00 82.75 81 THR A CA 1
ATOM 665 C C . THR A 1 81 ? -9.742 3.390 -8.710 1.00 82.75 81 THR A C 1
ATOM 667 O O . THR A 1 81 ? -10.407 2.795 -9.553 1.00 82.75 81 THR A O 1
ATOM 670 N N . MET A 1 82 ? -8.968 2.784 -7.819 1.00 86.31 82 MET A N 1
ATOM 671 C CA . MET A 1 82 ? -8.831 1.334 -7.702 1.00 86.31 82 MET A CA 1
ATOM 672 C C . MET A 1 82 ? -9.544 0.858 -6.440 1.00 86.31 82 MET A C 1
ATOM 674 O O . MET A 1 82 ? -9.595 1.569 -5.430 1.00 86.31 82 MET A O 1
ATOM 678 N N . LYS A 1 83 ? -10.138 -0.334 -6.486 1.00 88.62 83 LYS A N 1
ATOM 679 C CA . LYS A 1 83 ? -10.846 -0.927 -5.345 1.00 88.62 83 LYS A CA 1
ATOM 680 C C . LYS A 1 83 ? -10.538 -2.403 -5.269 1.00 88.62 83 LYS A C 1
ATOM 682 O O . LYS A 1 83 ? -10.628 -3.100 -6.267 1.00 88.62 83 LYS A O 1
ATOM 687 N N . GLY A 1 84 ? -10.287 -2.895 -4.068 1.00 88.75 84 GLY A N 1
ATOM 688 C CA . GLY A 1 84 ? -9.884 -4.276 -3.921 1.00 88.75 84 GLY A CA 1
ATOM 689 C C . GLY A 1 84 ? -10.042 -4.817 -2.520 1.00 88.75 84 GLY A C 1
ATOM 690 O O . GLY A 1 84 ? -10.661 -4.202 -1.650 1.00 88.75 84 GLY A O 1
ATOM 691 N N . LYS A 1 85 ? -9.475 -6.000 -2.316 1.00 87.62 85 LYS A N 1
ATOM 692 C CA . LYS A 1 85 ? -9.376 -6.648 -1.014 1.00 87.62 85 LYS A CA 1
ATOM 693 C C . LYS A 1 85 ? -7.927 -6.774 -0.604 1.00 87.62 85 LYS A C 1
ATOM 695 O O . LYS A 1 85 ? -7.079 -7.058 -1.444 1.00 87.62 85 LYS A O 1
ATOM 700 N N . TRP A 1 86 ? -7.665 -6.600 0.681 1.00 86.50 86 TRP A N 1
ATOM 701 C CA . TRP A 1 86 ? -6.350 -6.841 1.241 1.00 86.50 86 TRP A CA 1
ATOM 702 C C . TRP A 1 86 ? -6.350 -8.085 2.124 1.00 86.50 86 TRP A C 1
ATOM 704 O O . TRP A 1 86 ? -7.336 -8.416 2.780 1.00 86.50 86 TRP A O 1
ATOM 714 N N . PHE A 1 87 ? -5.234 -8.794 2.126 1.00 81.44 87 PHE A N 1
ATOM 715 C CA . PHE A 1 87 ? -5.019 -9.985 2.932 1.00 81.44 87 PHE A CA 1
ATOM 716 C C . PHE A 1 87 ? -3.657 -9.870 3.595 1.00 81.44 87 PHE A C 1
ATOM 718 O O . PHE A 1 87 ? -2.737 -9.280 3.037 1.00 81.44 87 PHE A O 1
ATOM 725 N N . HIS A 1 88 ? -3.524 -10.426 4.791 1.00 75.31 88 HIS A N 1
ATOM 726 C CA . HIS A 1 88 ? -2.221 -10.549 5.425 1.00 75.31 88 HIS A CA 1
ATOM 727 C C . HIS A 1 88 ? -1.606 -11.893 5.077 1.00 75.31 88 HIS A C 1
ATOM 729 O O . HIS A 1 88 ? -2.280 -12.925 5.125 1.00 75.31 88 HIS A O 1
ATOM 735 N N . GLN A 1 89 ? -0.320 -11.855 4.769 1.00 71.00 89 GLN A N 1
ATOM 736 C CA . GLN A 1 89 ? 0.499 -13.020 4.539 1.00 71.00 89 GLN A CA 1
ATOM 737 C C . GLN A 1 89 ? 1.831 -12.861 5.286 1.00 71.00 89 GLN A C 1
ATOM 739 O O . GLN A 1 89 ? 2.309 -11.748 5.459 1.00 71.00 89 GLN A O 1
ATOM 744 N N . TYR A 1 90 ? 2.387 -13.972 5.776 1.00 62.09 90 TYR A N 1
ATOM 745 C CA . TYR A 1 90 ? 3.658 -14.100 6.508 1.00 62.09 90 TYR A CA 1
ATOM 746 C C . TYR A 1 90 ? 4.536 -12.821 6.639 1.00 62.09 90 TYR A C 1
ATOM 748 O O . TYR A 1 90 ? 5.186 -12.391 5.697 1.00 62.09 90 TYR A O 1
ATOM 756 N N . ASN A 1 91 ? 4.550 -12.249 7.848 1.00 61.47 91 ASN A N 1
ATOM 757 C CA . ASN A 1 91 ? 5.506 -11.312 8.477 1.00 61.47 91 ASN A CA 1
ATOM 758 C C . ASN A 1 91 ? 6.497 -10.461 7.638 1.00 61.47 91 ASN A C 1
ATOM 760 O O . ASN A 1 91 ? 7.613 -10.908 7.380 1.00 61.47 91 ASN A O 1
ATOM 764 N N . PRO A 1 92 ? 6.227 -9.148 7.508 1.00 61.16 92 PRO A N 1
ATOM 765 C CA . PRO A 1 92 ? 4.924 -8.539 7.312 1.00 61.16 92 PRO A CA 1
ATOM 766 C C . PRO A 1 92 ? 4.706 -8.313 5.814 1.00 61.16 92 PRO A C 1
ATOM 768 O O . PRO A 1 92 ? 5.167 -7.326 5.238 1.00 61.16 92 PRO A O 1
ATOM 771 N N . GLN A 1 93 ? 3.954 -9.218 5.196 1.00 72.25 93 GLN A N 1
ATOM 772 C CA . GLN A 1 93 ? 3.491 -9.043 3.830 1.00 72.25 93 GLN A CA 1
ATOM 773 C C . GLN A 1 93 ? 1.983 -8.759 3.810 1.00 72.25 93 GLN A C 1
ATOM 775 O O . GLN A 1 93 ? 1.179 -9.348 4.541 1.00 72.25 93 GLN A O 1
ATOM 780 N N . ILE A 1 94 ? 1.578 -7.812 2.975 1.00 76.19 94 ILE A N 1
ATOM 781 C CA . ILE A 1 94 ? 0.183 -7.522 2.665 1.00 76.19 94 ILE A CA 1
ATOM 782 C C . ILE A 1 94 ? -0.018 -7.825 1.200 1.00 76.19 94 ILE A C 1
ATOM 784 O O . ILE A 1 94 ? 0.721 -7.355 0.348 1.00 76.19 94 ILE A O 1
ATOM 788 N N . VAL A 1 95 ? -1.076 -8.543 0.894 1.00 76.19 95 VAL A N 1
ATOM 789 C CA . VAL A 1 95 ? -1.479 -8.806 -0.475 1.00 76.19 95 VAL A CA 1
ATOM 790 C C . VAL A 1 95 ? -2.673 -7.927 -0.786 1.00 76.19 95 VAL A C 1
ATOM 792 O O . VAL A 1 95 ? -3.711 -8.068 -0.141 1.00 76.19 95 VAL A O 1
ATOM 795 N N . LEU A 1 96 ? -2.541 -7.025 -1.756 1.00 79.69 96 LEU A N 1
ATOM 796 C CA . LEU A 1 96 ? -3.655 -6.248 -2.287 1.00 79.69 96 LEU A CA 1
ATOM 797 C C . LEU A 1 96 ? -4.105 -6.857 -3.609 1.00 79.69 96 LEU A C 1
ATOM 799 O O . LEU A 1 96 ? -3.319 -7.063 -4.528 1.00 79.69 96 LEU A O 1
ATOM 803 N N . VAL A 1 97 ? -5.399 -7.106 -3.717 1.00 77.44 97 VAL A N 1
ATOM 804 C CA . VAL A 1 97 ? -6.026 -7.613 -4.932 1.00 77.44 97 VAL A CA 1
ATOM 805 C C . VAL A 1 97 ? -7.057 -6.592 -5.375 1.00 77.44 97 VAL A C 1
ATOM 807 O O . VAL A 1 97 ? -8.128 -6.510 -4.772 1.00 77.44 97 VAL A O 1
ATOM 810 N N . ASP A 1 98 ? -6.736 -5.806 -6.401 1.00 79.56 98 ASP A N 1
ATOM 811 C CA . ASP A 1 98 ? -7.759 -5.105 -7.180 1.00 79.56 98 ASP A CA 1
ATOM 812 C C . ASP A 1 98 ? -8.526 -6.155 -8.005 1.00 79.56 98 ASP A C 1
ATOM 814 O O . ASP A 1 98 ? -8.017 -7.232 -8.308 1.00 79.56 98 ASP A O 1
ATOM 818 N N . PHE A 1 99 ? -9.765 -5.873 -8.393 1.00 72.94 99 PHE A N 1
ATOM 819 C CA . PHE A 1 99 ? -10.562 -6.756 -9.244 1.00 72.94 99 PHE A CA 1
ATOM 820 C C . PHE A 1 99 ? -9.922 -7.057 -10.611 1.00 72.94 99 PHE A C 1
ATOM 822 O O . PHE A 1 99 ? -10.372 -7.987 -11.283 1.00 72.94 99 PHE A O 1
ATOM 829 N N . SER A 1 100 ? -8.879 -6.314 -10.993 1.00 70.75 100 SER A N 1
ATOM 830 C CA . SER A 1 100 ? -8.115 -6.511 -12.228 1.00 70.75 100 SER A CA 1
ATOM 831 C C . SER A 1 100 ? -6.675 -6.992 -12.010 1.00 70.75 100 SER A C 1
ATOM 833 O O . SER A 1 100 ? -6.175 -7.728 -12.853 1.00 70.75 100 SER A O 1
ATOM 835 N N . ASN A 1 101 ? -6.024 -6.614 -10.903 1.00 70.12 101 ASN A N 1
ATOM 836 C CA . ASN A 1 101 ? -4.578 -6.772 -10.702 1.00 70.12 101 ASN A CA 1
ATOM 837 C C . ASN A 1 101 ? -4.243 -7.282 -9.292 1.00 70.12 101 ASN A C 1
ATOM 839 O O . ASN A 1 101 ? -5.010 -7.103 -8.344 1.00 70.12 101 ASN A O 1
ATOM 843 N N . PHE A 1 102 ? -3.068 -7.891 -9.152 1.00 72.19 102 PHE A N 1
ATOM 844 C CA . PHE A 1 102 ? -2.560 -8.458 -7.907 1.00 72.19 102 PHE A CA 1
ATOM 845 C C . PHE A 1 102 ? -1.243 -7.786 -7.520 1.00 72.19 102 PHE A C 1
ATOM 847 O O . PHE A 1 102 ? -0.383 -7.606 -8.372 1.00 72.19 102 PHE A O 1
ATOM 854 N N . PHE A 1 103 ? -1.081 -7.455 -6.239 1.00 74.56 103 PHE A N 1
ATOM 855 C CA . PHE A 1 103 ? 0.093 -6.765 -5.713 1.00 74.56 103 PHE A CA 1
ATOM 856 C C . PHE A 1 103 ? 0.474 -7.327 -4.337 1.00 74.56 103 PHE A C 1
ATOM 858 O O . PHE A 1 103 ? -0.401 -7.587 -3.505 1.00 74.56 103 PHE A O 1
ATOM 865 N N . VAL A 1 104 ? 1.772 -7.470 -4.061 1.00 74.56 104 VAL A N 1
ATOM 866 C CA . VAL A 1 104 ? 2.290 -7.929 -2.758 1.00 74.56 104 VAL A CA 1
ATOM 867 C C . VAL A 1 104 ? 3.197 -6.863 -2.170 1.00 74.56 104 VAL A C 1
ATOM 869 O O . VAL A 1 104 ? 4.182 -6.491 -2.776 1.00 74.56 104 VAL A O 1
ATOM 872 N N . PHE A 1 105 ? 2.918 -6.400 -0.964 1.00 76.31 105 PHE A N 1
ATOM 873 C CA . PHE A 1 105 ? 3.679 -5.355 -0.292 1.00 76.31 105 PHE A CA 1
ATOM 874 C C . PHE A 1 105 ? 4.377 -5.930 0.922 1.00 76.31 105 PHE A C 1
ATOM 876 O O . PHE A 1 105 ? 3.763 -6.655 1.699 1.00 76.31 105 PHE A O 1
ATOM 883 N N . THR A 1 106 ? 5.621 -5.528 1.136 1.00 78.19 106 THR A N 1
ATOM 884 C CA . THR A 1 106 ? 6.315 -5.722 2.408 1.00 78.19 106 THR A CA 1
ATOM 885 C C . THR A 1 106 ? 6.197 -4.446 3.231 1.00 78.19 106 THR A C 1
ATOM 887 O O . THR A 1 106 ? 6.513 -3.355 2.753 1.00 78.19 106 THR A O 1
ATOM 890 N N . VAL A 1 107 ? 5.736 -4.567 4.474 1.00 78.25 107 VAL A N 1
ATOM 891 C CA . VAL A 1 107 ? 5.613 -3.427 5.391 1.00 78.25 107 VAL A CA 1
ATOM 892 C C . VAL A 1 107 ? 6.948 -3.205 6.092 1.00 78.25 107 VAL A C 1
ATOM 894 O O . VAL A 1 107 ? 7.408 -4.053 6.846 1.00 78.25 107 VAL A O 1
ATOM 897 N N . LEU A 1 108 ? 7.568 -2.055 5.862 1.00 76.50 108 LEU A N 1
ATOM 898 C CA . LEU A 1 108 ? 8.841 -1.684 6.479 1.00 76.50 108 LEU A CA 1
ATOM 899 C C . LEU A 1 108 ? 8.645 -0.978 7.826 1.00 76.50 108 LEU A C 1
ATOM 901 O O . LEU A 1 108 ? 9.438 -1.158 8.743 1.00 76.50 108 LEU A O 1
ATOM 905 N N . GLU A 1 109 ? 7.574 -0.195 7.960 1.00 78.81 109 GLU A N 1
ATOM 906 C CA . GLU A 1 109 ? 7.229 0.523 9.189 1.00 78.81 109 GLU A CA 1
ATOM 907 C C . GLU A 1 109 ? 5.715 0.492 9.405 1.00 78.81 109 GLU A C 1
ATOM 909 O O . GLU A 1 109 ? 4.950 0.743 8.470 1.00 78.81 109 GLU A O 1
ATOM 914 N N . ASN A 1 110 ? 5.289 0.212 10.644 1.00 81.88 110 ASN A N 1
ATOM 915 C CA . ASN A 1 110 ? 3.885 0.223 11.048 1.00 81.88 110 ASN A CA 1
ATOM 916 C C . ASN A 1 110 ? 3.684 0.970 12.371 1.00 81.88 110 ASN A C 1
ATOM 918 O O . ASN A 1 110 ? 3.865 0.408 13.452 1.00 81.88 110 ASN A O 1
ATOM 922 N N . SER A 1 111 ? 3.229 2.218 12.280 1.00 81.50 111 SER A N 1
ATOM 923 C CA . SER A 1 111 ? 2.795 3.021 13.423 1.00 81.50 111 SER A CA 1
ATOM 924 C C . SER A 1 111 ? 1.368 3.548 13.233 1.00 81.50 111 SER A C 1
ATOM 926 O O . SER A 1 111 ? 0.795 3.506 12.145 1.00 81.50 111 SER A O 1
ATOM 928 N N . LYS A 1 112 ? 0.767 4.091 14.294 1.00 83.38 112 LYS A N 1
ATOM 929 C CA . LYS A 1 112 ? -0.581 4.676 14.206 1.00 83.38 112 LYS A CA 1
ATOM 930 C C . LYS A 1 112 ? -0.663 5.887 13.273 1.00 83.38 112 LYS A C 1
ATOM 932 O O . LYS A 1 112 ? -1.753 6.183 12.804 1.00 83.38 112 LYS A O 1
ATOM 937 N N . GLU A 1 113 ? 0.451 6.568 13.016 1.00 86.81 113 GLU A N 1
ATOM 938 C CA . GLU A 1 113 ? 0.489 7.839 12.278 1.00 86.81 113 GLU A CA 1
ATOM 939 C C . GLU A 1 113 ? 1.157 7.706 10.903 1.00 86.81 113 GLU A C 1
ATOM 941 O O . GLU A 1 113 ? 0.828 8.452 9.980 1.00 86.81 113 GLU A O 1
ATOM 946 N N . ARG A 1 114 ? 2.057 6.728 10.746 1.00 87.06 114 ARG A N 1
ATOM 947 C CA . ARG A 1 114 ? 2.871 6.518 9.544 1.00 87.06 114 ARG A CA 1
ATOM 948 C C . ARG A 1 114 ? 3.017 5.040 9.202 1.00 87.06 114 ARG A C 1
ATOM 950 O O . ARG A 1 114 ? 3.233 4.215 10.094 1.00 87.06 114 ARG A O 1
ATOM 957 N N . GLN A 1 115 ? 2.966 4.728 7.910 1.00 84.62 115 GLN A N 1
ATOM 958 C CA . GLN A 1 115 ? 3.379 3.432 7.375 1.00 84.62 115 GLN A CA 1
ATOM 959 C C . GLN A 1 115 ? 4.337 3.610 6.199 1.00 84.62 115 GLN A C 1
ATOM 961 O O . GLN A 1 115 ? 4.187 4.538 5.403 1.00 84.62 115 GLN A O 1
ATOM 966 N N . GLU A 1 116 ? 5.277 2.682 6.052 1.00 83.88 116 GLU A N 1
ATOM 967 C CA . GLU A 1 116 ? 6.151 2.608 4.880 1.00 83.88 116 GLU A CA 1
ATOM 968 C C . GLU A 1 116 ? 6.072 1.231 4.249 1.00 83.88 116 GLU A C 1
ATOM 970 O O . GLU A 1 116 ? 6.343 0.233 4.916 1.00 83.88 116 GLU A O 1
ATOM 975 N N . TRP A 1 117 ? 5.665 1.164 2.985 1.00 85.56 117 TRP A N 1
ATOM 976 C CA . TRP A 1 117 ? 5.470 -0.094 2.271 1.00 85.56 117 TRP A CA 1
ATOM 977 C C . TRP A 1 117 ? 6.395 -0.143 1.061 1.00 85.56 117 TRP A C 1
ATOM 979 O O . TRP A 1 117 ? 6.570 0.855 0.358 1.00 85.56 117 TRP A O 1
ATOM 989 N N . PHE A 1 118 ? 6.980 -1.309 0.821 1.00 81.50 118 PHE A N 1
ATOM 990 C CA . PHE A 1 118 ? 7.854 -1.576 -0.311 1.00 81.50 118 PHE A CA 1
ATOM 991 C C . PHE A 1 118 ? 7.269 -2.675 -1.190 1.00 81.50 118 PHE A C 1
ATOM 993 O O . PHE A 1 118 ? 6.726 -3.659 -0.684 1.00 81.50 118 PHE A O 1
ATOM 1000 N N . PHE A 1 119 ? 7.408 -2.504 -2.500 1.00 77.50 119 PHE A N 1
ATOM 1001 C CA . PHE A 1 119 ? 6.978 -3.467 -3.501 1.00 77.50 119 PHE A CA 1
ATOM 1002 C C . PHE A 1 119 ? 8.027 -3.605 -4.600 1.00 77.50 119 PHE A C 1
ATOM 1004 O O . PHE A 1 119 ? 8.660 -2.628 -5.009 1.00 77.50 119 PHE A O 1
ATOM 1011 N N . GLU A 1 120 ? 8.160 -4.833 -5.081 1.00 74.19 120 GLU A N 1
ATOM 1012 C CA . GLU A 1 120 ? 8.892 -5.182 -6.285 1.00 74.19 120 GLU A CA 1
ATOM 1013 C C . GLU A 1 120 ? 7.967 -6.025 -7.164 1.00 74.19 120 GLU A C 1
ATOM 1015 O O . GLU A 1 120 ? 7.535 -7.105 -6.756 1.00 74.19 120 GLU A O 1
ATOM 1020 N N . ASP A 1 121 ? 7.632 -5.484 -8.332 1.00 70.19 121 ASP A N 1
ATOM 1021 C CA . ASP A 1 121 ? 6.952 -6.198 -9.404 1.00 70.19 121 ASP A CA 1
ATOM 1022 C C . ASP A 1 121 ? 8.002 -6.760 -10.350 1.00 70.19 121 ASP A C 1
ATOM 1024 O O . ASP A 1 121 ? 8.941 -6.049 -10.725 1.00 70.19 121 ASP A O 1
ATOM 1028 N N . THR A 1 122 ? 7.848 -8.014 -10.743 1.00 61.53 122 THR A N 1
ATOM 1029 C CA . THR A 1 122 ? 8.756 -8.661 -11.687 1.00 61.53 122 THR A CA 1
ATOM 1030 C C . THR A 1 122 ? 7.929 -9.400 -12.719 1.00 61.53 122 THR A C 1
ATOM 1032 O O . THR A 1 122 ? 7.471 -10.511 -12.450 1.00 61.53 122 THR A O 1
ATOM 1035 N N . ASP A 1 123 ? 7.781 -8.807 -13.899 1.00 56.88 123 ASP A N 1
ATOM 1036 C CA . ASP A 1 123 ? 7.099 -9.423 -15.032 1.00 56.88 123 ASP A CA 1
ATOM 1037 C C . ASP A 1 123 ? 8.031 -9.394 -16.254 1.00 56.88 123 ASP A C 1
ATOM 1039 O O . ASP A 1 123 ? 8.420 -8.347 -16.749 1.00 56.88 123 ASP A O 1
ATOM 1043 N N . PHE A 1 124 ? 8.414 -10.578 -16.747 1.00 44.28 124 PHE A N 1
ATOM 1044 C CA . PHE A 1 124 ? 9.054 -10.779 -18.061 1.00 44.28 124 PHE A CA 1
ATOM 1045 C C . PHE A 1 124 ? 10.273 -9.887 -18.415 1.00 44.28 124 PHE A C 1
ATOM 1047 O O . PHE A 1 124 ? 10.463 -9.559 -19.581 1.00 44.28 124 PHE A O 1
ATOM 1054 N N . GLY A 1 125 ? 11.144 -9.565 -17.449 1.00 53.81 125 GLY A N 1
ATOM 1055 C CA . GLY A 1 125 ? 12.355 -8.746 -17.666 1.00 53.81 125 GLY A CA 1
ATOM 1056 C C . GLY A 1 125 ? 12.150 -7.253 -17.395 1.00 53.81 125 GLY A C 1
ATOM 1057 O O . GLY A 1 125 ? 13.127 -6.515 -17.253 1.00 53.81 125 GLY A O 1
ATOM 1058 N N . GLU A 1 126 ? 10.896 -6.842 -17.218 1.00 60.38 126 GLU A N 1
ATOM 1059 C CA . GLU A 1 126 ? 10.528 -5.570 -16.620 1.00 60.38 126 GLU A CA 1
ATOM 1060 C C . GLU A 1 126 ? 10.445 -5.748 -15.102 1.00 60.38 126 GLU A C 1
ATOM 1062 O O . GLU A 1 126 ? 9.771 -6.634 -14.563 1.00 60.38 126 GLU A O 1
ATOM 1067 N N . HIS A 1 127 ? 11.183 -4.904 -14.393 1.00 74.69 127 HIS A N 1
ATOM 1068 C CA . HIS A 1 127 ? 11.197 -4.883 -12.941 1.00 74.69 127 HIS A CA 1
ATOM 1069 C C . HIS A 1 127 ? 10.743 -3.508 -12.503 1.00 74.69 127 HIS A C 1
ATOM 1071 O O . HIS A 1 127 ? 11.338 -2.513 -12.894 1.00 74.69 127 HIS A O 1
ATOM 1077 N N . SER A 1 128 ? 9.707 -3.426 -11.683 1.00 74.94 128 SER A N 1
ATOM 1078 C CA . SER A 1 128 ? 9.258 -2.143 -11.157 1.00 74.94 128 SER A CA 1
ATOM 1079 C C . SER A 1 128 ? 9.396 -2.139 -9.641 1.00 74.94 128 SER A C 1
ATOM 1081 O O . SER A 1 128 ? 8.954 -3.066 -8.965 1.00 74.94 128 SER A O 1
ATOM 1083 N N . LYS A 1 129 ? 10.032 -1.108 -9.085 1.00 80.38 129 LYS A N 1
ATOM 1084 C CA . LYS A 1 129 ? 10.215 -0.940 -7.637 1.00 80.38 129 LYS A CA 1
ATOM 1085 C C . LYS A 1 129 ? 9.477 0.293 -7.162 1.00 8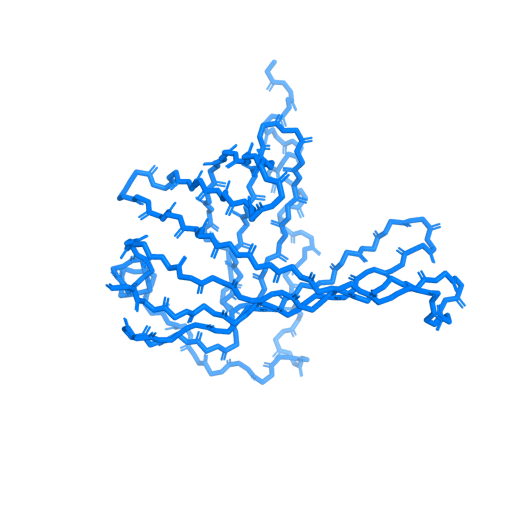0.38 129 LYS A C 1
ATOM 1087 O O . 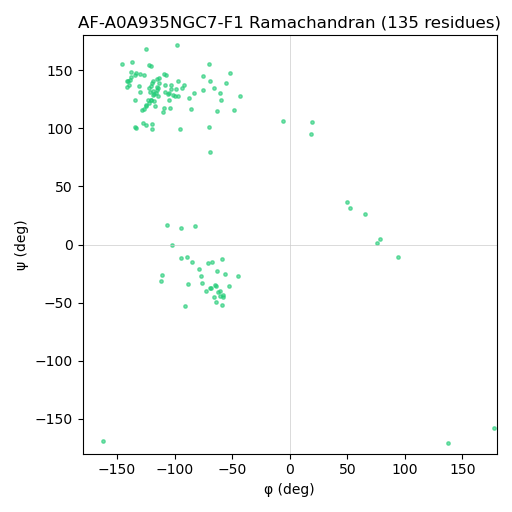LYS A 1 129 ? 9.582 1.363 -7.759 1.00 80.38 129 LYS A O 1
ATOM 1092 N N . TYR A 1 130 ? 8.772 0.152 -6.047 1.00 82.25 130 TYR A N 1
ATOM 1093 C CA . TYR A 1 130 ? 7.894 1.193 -5.537 1.00 82.25 130 TYR A CA 1
ATOM 1094 C C . TYR A 1 130 ? 8.030 1.312 -4.031 1.00 82.25 130 TYR A C 1
ATOM 1096 O O . TYR A 1 130 ? 8.110 0.312 -3.312 1.00 82.25 130 TYR A O 1
ATOM 1104 N N . LYS A 1 131 ? 7.990 2.551 -3.544 1.00 84.38 131 LYS A N 1
ATOM 1105 C CA . LYS A 1 131 ? 7.862 2.841 -2.117 1.00 84.38 131 LYS A CA 1
ATOM 1106 C C . LYS A 1 131 ? 6.641 3.709 -1.884 1.00 84.38 131 LYS A C 1
ATOM 1108 O O . LYS A 1 131 ? 6.544 4.799 -2.444 1.00 84.38 131 LYS A O 1
ATOM 1113 N N . TRP A 1 132 ? 5.746 3.240 -1.026 1.00 86.62 132 TRP A N 1
ATOM 1114 C CA . TRP A 1 132 ? 4.637 4.031 -0.513 1.00 86.62 132 TRP A CA 1
ATOM 1115 C C . TRP A 1 132 ? 4.980 4.547 0.876 1.00 86.62 132 TRP A C 1
ATOM 1117 O O . TRP A 1 132 ? 5.337 3.778 1.768 1.00 86.62 132 TRP A O 1
ATOM 1127 N N . VAL A 1 133 ? 4.833 5.855 1.063 1.00 89.06 133 VAL A N 1
ATOM 1128 C CA . VAL A 1 133 ? 4.848 6.488 2.383 1.00 89.06 133 VAL A CA 1
ATOM 1129 C C . VAL A 1 133 ? 3.439 6.971 2.676 1.00 89.06 133 VAL A C 1
ATOM 1131 O O . VAL A 1 133 ? 2.918 7.846 1.982 1.00 89.06 133 VAL A O 1
ATOM 1134 N N . LEU A 1 134 ? 2.826 6.360 3.683 1.00 89.94 134 LEU A N 1
ATOM 1135 C CA . LEU A 1 134 ? 1.450 6.581 4.098 1.00 89.94 134 LEU A CA 1
ATOM 1136 C C . LEU A 1 134 ? 1.430 7.397 5.389 1.00 89.94 134 LEU A C 1
ATOM 1138 O O . LEU A 1 134 ? 2.063 7.010 6.371 1.00 89.94 134 LEU A O 1
ATOM 1142 N N . THR A 1 135 ? 0.641 8.467 5.410 1.00 93.06 135 THR A N 1
ATOM 1143 C CA . THR A 1 135 ? 0.400 9.288 6.605 1.00 93.06 135 THR A CA 1
ATOM 1144 C C . THR A 1 135 ? -1.087 9.308 6.923 1.00 93.06 135 THR A C 1
ATOM 1146 O O . THR A 1 135 ? -1.909 9.533 6.028 1.00 93.06 135 THR A O 1
ATOM 1149 N N . LYS A 1 136 ? -1.440 9.046 8.184 1.00 91.38 136 LYS A N 1
ATOM 1150 C CA . LYS A 1 136 ? -2.840 8.994 8.617 1.00 91.38 136 LYS A CA 1
ATOM 1151 C C . LYS A 1 136 ? -3.464 10.393 8.593 1.00 91.38 136 LYS A C 1
ATOM 1153 O O . LYS A 1 136 ? -2.786 11.366 8.921 1.00 91.38 136 LYS A O 1
ATOM 1158 N N . GLN A 1 137 ? -4.724 10.481 8.162 1.00 86.94 137 GLN A N 1
ATOM 1159 C CA . GLN A 1 137 ? -5.520 11.718 8.195 1.00 86.94 137 GLN A CA 1
ATOM 1160 C C . GLN A 1 137 ? -6.234 11.917 9.529 1.00 86.94 137 GLN A C 1
ATOM 1162 O O . GLN A 1 137 ? -6.639 10.898 10.138 1.00 86.94 137 GLN A O 1
#

Solvent-accessible surface area (backbone atoms only — not comparable to full-atom values): 7663 Å² total; per-residue (Å²): 134,68,70,64,59,55,55,59,54,58,59,70,73,72,69,73,62,76,89,82,49,98,64,80,80,70,76,54,64,66,61,51,52,62,40,62,44,44,52,24,42,35,42,35,47,39,38,35,21,51,83,83,39,82,72,48,78,48,80,50,47,34,38,39,35,33,46,94,84,36,38,36,37,39,38,39,77,88,72,52,72,50,53,32,39,49,44,83,45,84,79,55,30,38,36,42,34,39,90,88,49,80,47,62,32,39,58,78,41,86,46,78,56,41,37,32,36,39,36,72,49,78,54,98,61,37,37,35,42,37,42,38,45,32,37,56,114